Protein AF-A0A7X6SPJ8-F1 (afdb_monomer)

pLDDT: mean 91.47, std 10.97, range [51.84, 98.38]

Radius of gyration: 18.21 Å; Cα contacts (8 Å, |Δi|>4): 67; chains: 1; bounding box: 49×24×47 Å

Foldseek 3Di:
DDPPDDDPVRDDDDDDDAQVVLVVVCVVPVVCPPHWDFDADPPPRFTQGTDVVVVVVVQDHRDD

Mean predicted aligned error: 6.11 Å

Sequence (64 aa):
MQKEGLNDKDIIALVDCNNFYVSCERVFNPSLEGKPVAVLSNNDGCIVSRSNELKALKIPMGAP

Structure (mmCIF, N/CA/C/O backbone):
data_AF-A0A7X6SPJ8-F1
#
_entry.id   AF-A0A7X6SPJ8-F1
#
loop_
_atom_site.group_PDB
_atom_site.id
_atom_site.type_symbol
_atom_site.label_atom_id
_atom_site.label_alt_id
_atom_site.label_comp_id
_atom_site.label_asym_id
_atom_site.label_entity_id
_atom_site.label_seq_id
_atom_site.pdbx_PDB_ins_code
_atom_site.Cartn_x
_atom_site.Cartn_y
_atom_site.Cartn_z
_atom_site.occupancy
_atom_site.B_iso_or_equiv
_atom_site.auth_seq_id
_atom_site.auth_comp_id
_atom_site.auth_asym_id
_atom_site.auth_atom_id
_atom_site.pdbx_PDB_model_num
ATOM 1 N N . MET A 1 1 ? -33.816 -9.563 33.837 1.00 51.84 1 MET A N 1
ATOM 2 C CA . MET A 1 1 ? -32.744 -9.940 32.894 1.00 51.84 1 MET A CA 1
ATOM 3 C C . MET A 1 1 ? -32.153 -8.647 32.355 1.00 51.84 1 MET A C 1
ATOM 5 O O . MET A 1 1 ? -32.812 -7.991 31.558 1.00 51.84 1 MET A O 1
ATOM 9 N N . GLN A 1 2 ? -31.017 -8.197 32.891 1.00 56.22 2 GLN A N 1
ATOM 10 C CA . GLN A 1 2 ? -30.316 -7.027 32.351 1.00 56.22 2 GLN A CA 1
ATOM 11 C C . GLN A 1 2 ? -29.692 -7.443 31.015 1.00 56.22 2 GLN A C 1
ATOM 13 O O . GLN A 1 2 ? -29.075 -8.502 30.936 1.00 56.22 2 GLN A O 1
ATOM 18 N N . LYS A 1 3 ? -29.935 -6.673 29.950 1.00 61.56 3 LYS A N 1
ATOM 19 C CA . LYS A 1 3 ? -29.265 -6.882 28.665 1.00 61.56 3 LYS A CA 1
ATOM 20 C C . LYS A 1 3 ? -27.820 -6.424 28.838 1.00 61.56 3 LYS A C 1
ATOM 22 O O . LYS A 1 3 ? -27.583 -5.226 28.937 1.00 61.56 3 LYS A O 1
ATOM 27 N N . GLU A 1 4 ? -26.891 -7.368 28.918 1.00 67.56 4 GLU A N 1
ATOM 28 C CA . GLU A 1 4 ? -25.462 -7.071 28.843 1.00 67.56 4 GLU A CA 1
ATOM 29 C C . GLU A 1 4 ? -25.138 -6.603 27.420 1.00 67.56 4 GLU A C 1
ATOM 31 O O . GLU A 1 4 ? -25.161 -7.381 26.469 1.00 67.56 4 GLU A O 1
ATOM 36 N N . GLY A 1 5 ? -24.915 -5.303 27.261 1.00 70.44 5 GLY A N 1
ATOM 37 C CA . GLY A 1 5 ? -24.502 -4.674 26.013 1.00 70.44 5 GLY A 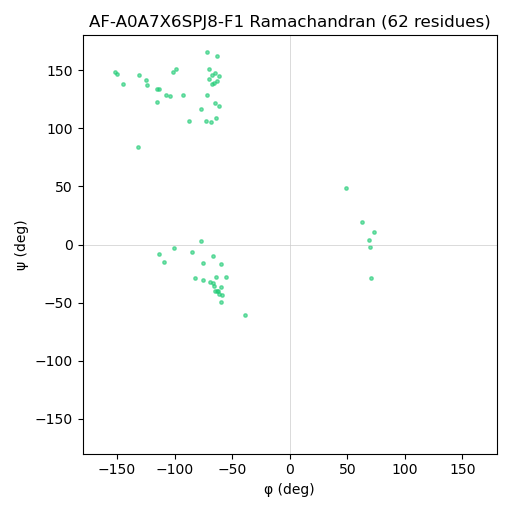CA 1
ATOM 38 C C . GLY A 1 5 ? -23.692 -3.420 26.323 1.00 70.44 5 GLY A C 1
ATOM 39 O O . GLY A 1 5 ? -23.910 -2.783 27.353 1.00 70.44 5 GLY A O 1
ATOM 40 N N . LEU A 1 6 ? -22.732 -3.097 25.457 1.00 76.69 6 LEU A N 1
ATOM 41 C CA . LEU A 1 6 ? -21.953 -1.858 25.542 1.00 76.69 6 LEU A CA 1
ATOM 42 C C . LEU A 1 6 ? -22.891 -0.652 25.365 1.00 76.69 6 LEU A C 1
ATOM 44 O O . LEU A 1 6 ? -23.803 -0.712 24.539 1.00 76.69 6 LEU A O 1
ATOM 48 N N . ASN A 1 7 ? -22.686 0.433 26.121 1.00 83.44 7 ASN A N 1
ATOM 49 C CA . ASN A 1 7 ? -23.444 1.667 25.897 1.00 83.44 7 ASN A CA 1
ATOM 50 C C . ASN A 1 7 ? -23.011 2.313 24.578 1.00 83.44 7 ASN A C 1
ATOM 52 O O . ASN A 1 7 ?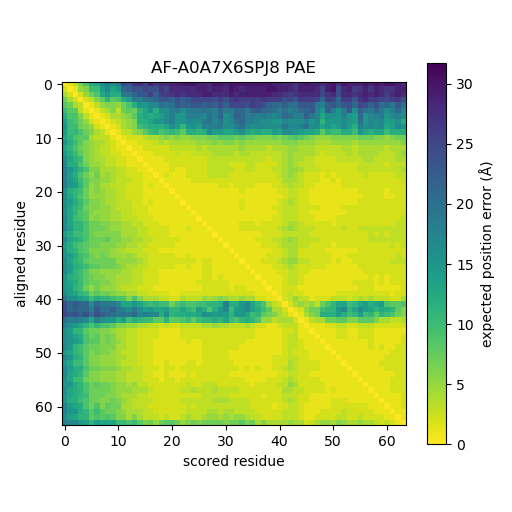 -21.839 2.258 24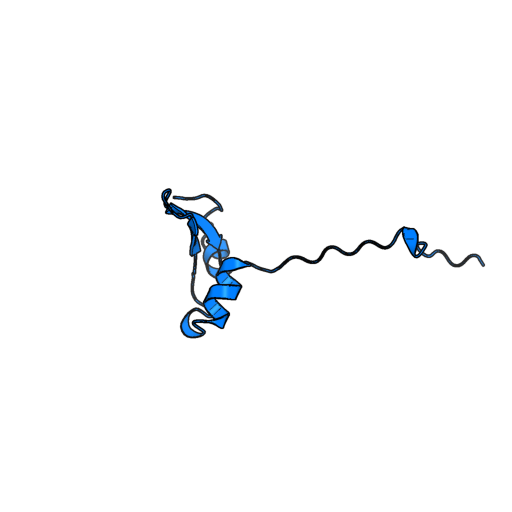.221 1.00 83.44 7 ASN A O 1
ATOM 56 N N . ASP A 1 8 ? -23.914 3.043 23.919 1.00 77.75 8 ASP A N 1
ATOM 57 C CA . ASP A 1 8 ? -23.623 3.752 22.660 1.00 77.75 8 ASP A CA 1
ATOM 58 C C . ASP A 1 8 ? -22.422 4.712 22.754 1.00 77.75 8 ASP A C 1
ATOM 60 O O . ASP A 1 8 ? -21.733 4.952 21.767 1.00 77.75 8 ASP A O 1
ATOM 64 N N . LYS A 1 9 ? -22.142 5.246 23.951 1.00 80.12 9 LYS A N 1
ATOM 65 C CA . LYS A 1 9 ? -20.985 6.121 24.215 1.00 80.12 9 LYS A CA 1
ATOM 66 C C . LYS A 1 9 ? -19.647 5.377 24.295 1.00 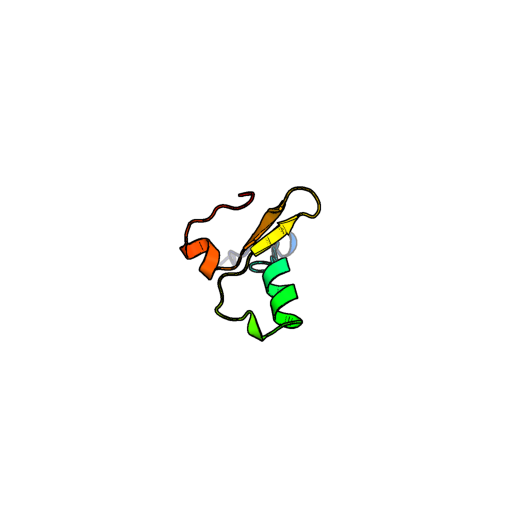80.12 9 LYS A C 1
ATOM 68 O O . LYS A 1 9 ? -18.607 6.021 24.202 1.00 80.12 9 LYS A O 1
ATOM 73 N N . ASP A 1 10 ? -19.684 4.057 24.451 1.00 86.94 10 ASP A N 1
ATOM 74 C CA . ASP A 1 10 ? -18.515 3.182 24.580 1.00 86.94 10 ASP A CA 1
ATOM 75 C C 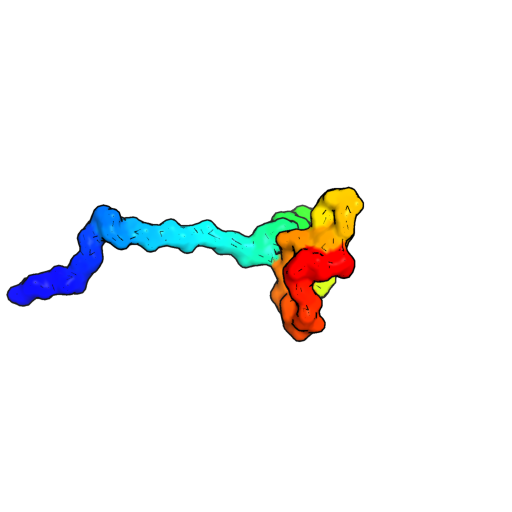. ASP A 1 10 ? -18.183 2.469 23.253 1.00 86.94 10 ASP A C 1
ATOM 77 O O . ASP A 1 10 ? -17.196 1.737 23.164 1.00 86.94 10 ASP A O 1
ATOM 81 N N . ILE A 1 11 ? -18.992 2.671 22.202 1.00 90.81 11 ILE A N 1
ATOM 82 C CA . ILE A 1 11 ? -18.774 2.067 20.884 1.00 90.81 11 ILE A CA 1
ATOM 83 C C . ILE A 1 11 ? -17.847 2.966 20.062 1.00 90.81 11 ILE A C 1
ATOM 85 O O . ILE A 1 11 ? -18.246 4.008 19.546 1.00 90.81 11 ILE A O 1
ATOM 89 N N . ILE A 1 12 ? -16.602 2.523 19.900 1.00 90.94 12 ILE A N 1
ATOM 90 C CA . ILE A 1 12 ? -15.607 3.152 19.028 1.00 90.94 12 ILE A CA 1
ATOM 91 C C . ILE A 1 12 ? -15.287 2.188 17.885 1.00 90.94 12 ILE A C 1
ATOM 93 O O . ILE A 1 12 ? -15.041 1.005 18.114 1.00 90.94 12 ILE A O 1
ATOM 97 N N . ALA A 1 13 ? -15.253 2.702 16.654 1.00 92.81 13 ALA A N 1
ATOM 98 C CA . ALA A 1 13 ? -14.778 1.970 15.485 1.00 92.81 13 ALA A CA 1
ATOM 99 C C . ALA A 1 13 ? -13.510 2.631 14.933 1.00 92.81 13 ALA A C 1
ATOM 101 O O . ALA A 1 13 ? -13.460 3.849 14.764 1.00 92.81 13 ALA A O 1
ATOM 102 N N . LEU A 1 14 ? -12.497 1.818 14.630 1.00 95.06 14 LEU A N 1
ATOM 103 C CA . LEU A 1 14 ? -11.301 2.237 13.905 1.00 95.06 14 LEU A CA 1
ATOM 104 C C . LEU A 1 14 ? -11.402 1.732 12.467 1.00 95.06 14 LEU A C 1
ATOM 106 O O . LEU A 1 14 ? -11.613 0.541 12.243 1.00 95.06 14 LEU A O 1
ATOM 110 N N . VAL A 1 15 ? -11.222 2.632 11.505 1.00 96.44 15 VAL A N 1
ATOM 111 C CA . VAL A 1 15 ? -11.187 2.298 10.079 1.00 96.44 15 VAL A CA 1
ATOM 112 C C . VAL A 1 15 ? -9.790 2.597 9.556 1.00 96.44 15 VAL A C 1
ATOM 114 O O . VAL A 1 15 ? -9.321 3.727 9.666 1.00 96.44 15 VAL A O 1
ATOM 117 N N . ASP A 1 16 ? -9.143 1.583 8.989 1.00 96.94 16 ASP A N 1
ATOM 118 C CA . ASP A 1 16 ? -7.805 1.672 8.406 1.00 96.94 16 ASP A CA 1
ATOM 119 C C . ASP A 1 16 ? -7.792 1.048 7.005 1.00 96.94 16 ASP A C 1
ATOM 121 O O . ASP A 1 16 ? -8.518 0.090 6.723 1.00 96.94 16 ASP A O 1
ATOM 125 N N . CYS A 1 17 ? -6.984 1.612 6.108 1.00 96.44 17 CYS A N 1
ATOM 126 C CA . CYS A 1 17 ? -6.888 1.142 4.732 1.00 96.44 17 CYS A CA 1
ATOM 127 C C . CYS A 1 17 ? -5.763 0.120 4.571 1.00 96.44 17 CYS A C 1
ATOM 129 O O . CYS A 1 17 ? -4.592 0.402 4.827 1.00 96.44 17 CYS A O 1
ATOM 131 N N . ASN A 1 18 ? -6.088 -1.031 3.984 1.00 96.38 18 ASN A N 1
ATOM 132 C CA . ASN A 1 18 ? -5.085 -2.030 3.632 1.00 96.38 18 ASN A CA 1
ATOM 133 C C . ASN A 1 18 ? -4.079 -1.464 2.620 1.00 96.38 18 ASN A C 1
ATOM 135 O O . ASN A 1 18 ? -4.454 -1.112 1.503 1.00 96.38 18 ASN A O 1
ATOM 139 N N . ASN A 1 19 ? -2.796 -1.426 2.994 1.00 97.06 19 ASN A N 1
ATOM 140 C CA . ASN A 1 19 ? -1.687 -1.006 2.128 1.00 97.06 19 ASN A CA 1
ATOM 141 C C . ASN A 1 19 ? -1.967 0.334 1.417 1.00 97.06 19 ASN A C 1
ATOM 143 O O . ASN A 1 19 ? -1.821 0.417 0.202 1.00 97.06 19 ASN A O 1
ATOM 147 N N . PHE A 1 20 ? -2.405 1.356 2.165 1.00 97.44 20 PHE A N 1
ATOM 148 C CA . PHE A 1 20 ? -3.046 2.569 1.632 1.00 97.44 20 PHE A CA 1
ATOM 149 C C . PHE A 1 20 ? -2.452 3.110 0.320 1.00 97.44 20 PHE A C 1
ATOM 151 O O . PHE A 1 20 ? -3.148 3.112 -0.692 1.00 97.44 20 PHE A O 1
ATOM 158 N N . TYR A 1 21 ? -1.168 3.488 0.286 1.00 97.19 21 TYR A N 1
ATOM 159 C CA . TYR A 1 21 ? -0.579 4.041 -0.941 1.00 97.19 21 TYR A CA 1
ATOM 160 C C . TYR A 1 21 ? -0.493 3.033 -2.092 1.00 97.19 21 TYR A C 1
ATOM 162 O O . TYR A 1 21 ? -0.745 3.409 -3.228 1.00 97.19 21 TYR A O 1
ATOM 170 N N . VAL A 1 22 ? -0.226 1.750 -1.828 1.00 98.19 22 VAL A N 1
ATOM 171 C CA . VAL A 1 22 ? -0.276 0.714 -2.879 1.00 98.19 22 VAL A CA 1
ATOM 172 C C . VAL A 1 22 ? -1.689 0.579 -3.452 1.00 98.19 22 VAL A C 1
ATOM 174 O O . VAL A 1 22 ? -1.847 0.420 -4.660 1.00 98.19 22 VAL A O 1
ATOM 177 N N . SER A 1 23 ? -2.713 0.656 -2.601 1.00 97.94 23 SER A N 1
ATOM 178 C CA . SER A 1 23 ? -4.113 0.607 -3.028 1.00 97.94 23 SER A CA 1
ATOM 179 C C . SER A 1 23 ? -4.479 1.819 -3.887 1.00 97.94 23 SER A C 1
ATOM 181 O O . SER A 1 23 ? -5.121 1.651 -4.919 1.00 97.94 23 SER A O 1
ATOM 183 N N . CYS A 1 24 ? -4.001 3.018 -3.537 1.00 97.62 24 CYS A N 1
ATOM 184 C CA . CYS A 1 24 ? -4.150 4.205 -4.381 1.00 97.62 24 CYS A CA 1
ATOM 185 C C . CYS A 1 24 ? -3.497 4.003 -5.758 1.00 97.62 24 CYS A C 1
ATOM 187 O O . CYS A 1 24 ? -4.152 4.212 -6.775 1.00 97.62 24 CYS A O 1
ATOM 189 N N . GLU A 1 25 ? -2.248 3.530 -5.808 1.00 98.00 25 GLU A N 1
ATOM 190 C CA . GLU A 1 25 ? -1.550 3.275 -7.078 1.00 98.00 25 GLU A CA 1
ATOM 191 C C . GLU A 1 25 ? -2.280 2.247 -7.953 1.00 98.00 25 GLU A C 1
ATOM 193 O O . GLU A 1 25 ? -2.342 2.405 -9.169 1.00 98.00 25 GLU A O 1
ATOM 198 N N . ARG A 1 26 ? -2.891 1.215 -7.360 1.00 98.06 26 ARG A N 1
ATOM 199 C CA . ARG A 1 26 ? -3.679 0.208 -8.092 1.00 98.06 26 ARG A CA 1
ATOM 200 C C . ARG A 1 26 ? -4.986 0.757 -8.661 1.00 98.06 26 ARG A C 1
ATOM 202 O O . ARG A 1 26 ? -5.388 0.332 -9.741 1.00 98.06 26 ARG A O 1
ATOM 209 N N . VAL A 1 27 ? -5.613 1.729 -7.993 1.00 97.88 27 VAL A N 1
ATOM 210 C CA . VAL A 1 27 ? -6.786 2.432 -8.543 1.00 97.88 27 VAL A CA 1
ATOM 211 C C . VAL A 1 27 ? -6.416 3.167 -9.836 1.00 97.88 27 VAL A C 1
ATOM 213 O O . VAL A 1 27 ? -7.162 3.092 -10.810 1.00 97.88 27 VAL A O 1
ATOM 216 N N . PHE A 1 28 ? -5.261 3.840 -9.874 1.00 97.56 28 PHE A N 1
ATOM 217 C CA . PHE A 1 28 ? -4.807 4.578 -11.062 1.00 97.56 28 PHE A CA 1
ATOM 218 C C . PHE A 1 28 ? -4.117 3.695 -12.109 1.00 97.56 28 PHE A C 1
ATOM 220 O O . PHE A 1 28 ? -4.180 3.986 -13.303 1.00 97.56 28 PHE A O 1
ATOM 227 N N . ASN A 1 29 ? -3.481 2.605 -11.683 1.00 98.19 29 ASN A N 1
ATOM 228 C CA . ASN A 1 29 ? -2.821 1.635 -12.543 1.00 98.19 29 ASN A CA 1
ATOM 229 C C . ASN A 1 29 ? -3.224 0.196 -12.161 1.00 98.19 29 ASN A C 1
ATOM 231 O O . ASN A 1 29 ? -2.468 -0.505 -11.477 1.00 98.19 29 ASN A O 1
ATOM 235 N N . PRO A 1 30 ? -4.370 -0.298 -12.671 1.00 97.81 30 PRO A N 1
ATOM 236 C CA . PRO A 1 30 ? -4.866 -1.644 -12.371 1.00 97.81 30 PRO A CA 1
ATOM 237 C C . PRO A 1 30 ? -3.913 -2.777 -12.770 1.00 97.81 30 PRO A C 1
ATOM 239 O O . PRO A 1 30 ? -4.033 -3.896 -12.279 1.00 97.81 30 PRO A O 1
ATOM 242 N N . SER A 1 31 ? -2.920 -2.511 -13.630 1.00 98.38 31 SER A N 1
ATOM 243 C CA . SER A 1 31 ? -1.906 -3.509 -13.989 1.00 98.38 31 SER A CA 1
ATOM 244 C C . SER A 1 31 ? -0.980 -3.889 -12.824 1.00 98.38 31 SER A C 1
ATOM 246 O O . SER A 1 31 ? -0.202 -4.835 -12.959 1.00 98.38 31 SER A O 1
ATOM 248 N N . LEU A 1 32 ? -1.034 -3.160 -11.704 1.00 98.31 32 LEU A N 1
ATOM 249 C CA . LEU A 1 32 ? -0.290 -3.427 -10.471 1.00 98.31 32 LEU A CA 1
ATOM 250 C C . LEU A 1 32 ? -0.981 -4.441 -9.541 1.00 98.31 32 LEU A C 1
ATOM 252 O O . LEU A 1 32 ? -0.400 -4.834 -8.524 1.00 98.31 32 LEU A O 1
ATOM 256 N N . GLU A 1 33 ? -2.202 -4.872 -9.863 1.00 97.75 33 GLU A N 1
ATOM 257 C CA . GLU A 1 33 ? -2.906 -5.895 -9.090 1.00 97.75 33 GLU A CA 1
ATOM 258 C C . GLU A 1 33 ? -2.213 -7.260 -9.173 1.00 97.75 33 GLU A C 1
ATOM 260 O O . GLU A 1 33 ? -1.707 -7.665 -10.221 1.00 97.75 33 GLU A O 1
ATOM 265 N N . GLY A 1 34 ? -2.154 -7.964 -8.040 1.00 97.06 34 GLY A N 1
ATOM 266 C CA . GLY A 1 34 ? -1.476 -9.260 -7.919 1.00 97.06 34 GLY A CA 1
ATOM 267 C C . GLY A 1 34 ? 0.054 -9.210 -8.031 1.00 97.06 34 GLY A C 1
ATOM 268 O O . GLY A 1 34 ? 0.699 -10.259 -8.037 1.00 97.06 34 GLY A O 1
ATOM 269 N N . LYS A 1 35 ? 0.657 -8.017 -8.145 1.00 98.19 35 LYS A N 1
ATOM 270 C CA . LYS A 1 35 ? 2.111 -7.839 -8.261 1.00 98.19 35 LYS A CA 1
ATOM 271 C C . LYS A 1 35 ? 2.742 -7.405 -6.933 1.00 98.19 35 LYS A C 1
ATOM 273 O O . LYS A 1 35 ? 2.117 -6.647 -6.183 1.00 98.19 35 LYS A O 1
ATOM 278 N N . PRO A 1 36 ? 4.004 -7.798 -6.662 1.00 97.94 36 PRO A N 1
ATOM 279 C CA . PRO A 1 36 ? 4.797 -7.214 -5.586 1.00 97.94 36 PRO A CA 1
ATOM 280 C C . PRO A 1 36 ? 5.058 -5.730 -5.863 1.00 97.94 36 PRO A C 1
ATOM 282 O O . PRO A 1 36 ? 5.821 -5.379 -6.758 1.00 97.94 36 PRO A O 1
ATOM 285 N N . VAL A 1 37 ? 4.410 -4.860 -5.089 1.00 97.94 37 VAL A N 1
ATOM 286 C CA . VAL A 1 37 ? 4.529 -3.397 -5.186 1.00 97.94 37 VAL A CA 1
ATOM 287 C C . VAL A 1 37 ? 4.955 -2.799 -3.849 1.00 97.94 37 VAL A C 1
ATOM 289 O O . VAL A 1 37 ? 4.448 -3.196 -2.792 1.00 97.94 37 VAL A O 1
ATOM 292 N N . ALA A 1 38 ? 5.876 -1.840 -3.922 1.00 96.94 38 ALA A N 1
ATOM 293 C CA . ALA A 1 38 ? 6.319 -0.973 -2.841 1.00 96.94 38 ALA A CA 1
ATOM 294 C C . ALA A 1 38 ? 6.151 0.488 -3.281 1.00 96.94 38 ALA A C 1
ATOM 296 O O . ALA A 1 38 ? 6.406 0.817 -4.436 1.00 96.94 38 ALA A O 1
ATOM 297 N N . VAL A 1 39 ? 5.737 1.349 -2.355 1.00 96.62 39 VAL A N 1
ATOM 298 C CA . VAL A 1 39 ? 5.759 2.807 -2.513 1.00 96.62 39 VAL A CA 1
ATOM 299 C C . VAL A 1 39 ? 6.873 3.334 -1.623 1.00 96.62 39 VAL A C 1
ATOM 301 O O . VAL A 1 39 ? 6.931 2.971 -0.444 1.00 96.62 39 VAL A O 1
ATOM 304 N N . LEU A 1 40 ? 7.755 4.153 -2.190 1.00 96.31 40 LEU A N 1
ATOM 305 C CA . LEU A 1 40 ? 8.928 4.698 -1.508 1.00 96.31 40 LEU A CA 1
ATOM 306 C C . LEU A 1 40 ? 8.652 6.121 -1.009 1.00 96.31 40 LEU A C 1
ATOM 308 O O . LEU A 1 40 ? 7.851 6.846 -1.602 1.00 96.31 40 LEU A O 1
ATOM 312 N N . SER A 1 41 ? 9.313 6.528 0.076 1.00 92.81 41 SER A N 1
ATOM 313 C CA . SER A 1 41 ? 9.377 7.932 0.462 1.00 92.81 41 SER A CA 1
ATOM 314 C C . SER A 1 41 ? 10.145 8.714 -0.596 1.00 92.81 41 SER A C 1
ATOM 316 O O . SER A 1 41 ? 11.089 8.222 -1.219 1.00 92.81 41 SER A O 1
ATOM 318 N N . ASN A 1 42 ? 9.751 9.968 -0.787 1.00 80.75 42 ASN A N 1
ATOM 319 C CA . ASN A 1 42 ? 10.553 10.880 -1.582 1.00 80.75 42 ASN A CA 1
ATOM 320 C C . ASN A 1 42 ? 11.876 11.170 -0.838 1.00 80.75 42 ASN A C 1
ATOM 322 O O . ASN A 1 42 ? 11.891 11.224 0.391 1.00 80.75 42 ASN A O 1
ATOM 326 N N . ASN A 1 43 ? 12.963 11.364 -1.584 1.00 70.81 4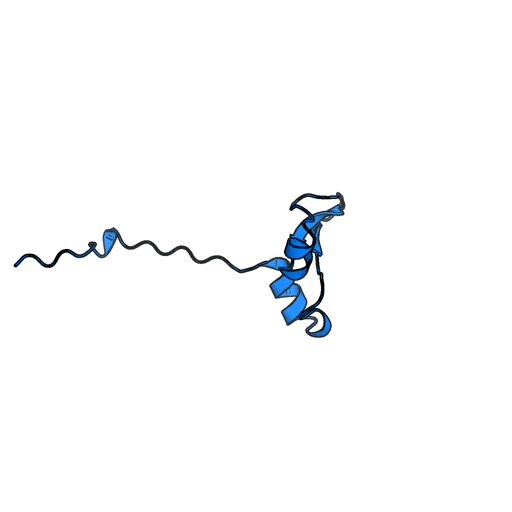3 ASN A N 1
ATOM 327 C CA . ASN A 1 43 ? 14.318 11.712 -1.124 1.00 70.81 43 ASN A CA 1
ATOM 328 C C . ASN A 1 43 ? 15.156 10.647 -0.370 1.00 70.81 43 ASN A C 1
ATOM 330 O O . ASN A 1 43 ? 16.371 10.675 -0.528 1.00 70.81 43 ASN A O 1
ATOM 334 N N . ASP A 1 44 ? 14.566 9.689 0.358 1.00 74.75 44 ASP A N 1
ATOM 335 C CA . ASP A 1 44 ? 15.340 8.668 1.112 1.00 74.75 44 ASP A CA 1
ATOM 336 C C . ASP A 1 44 ? 15.182 7.231 0.582 1.00 74.75 44 ASP A C 1
ATOM 338 O O . ASP A 1 44 ? 15.873 6.322 1.036 1.00 74.75 44 ASP A O 1
ATOM 342 N N . GLY A 1 45 ? 14.264 6.997 -0.364 1.00 87.62 45 GLY A N 1
ATOM 343 C CA . GLY A 1 45 ? 14.064 5.684 -0.993 1.00 87.62 45 GLY A CA 1
ATOM 344 C C . GLY A 1 45 ? 13.456 4.611 -0.083 1.00 87.62 45 GLY A C 1
ATOM 345 O O . GLY A 1 45 ? 13.166 3.518 -0.552 1.00 87.62 45 GLY A O 1
ATOM 346 N N . CYS A 1 46 ? 13.189 4.914 1.188 1.00 94.62 46 CYS A N 1
ATOM 347 C CA . CYS A 1 46 ? 12.641 3.953 2.136 1.00 94.62 46 CYS A CA 1
ATOM 348 C C . CYS A 1 46 ? 11.203 3.555 1.787 1.00 94.62 46 CYS A C 1
ATOM 350 O O . CYS A 1 46 ? 10.353 4.397 1.503 1.00 94.62 46 CYS A O 1
ATOM 352 N N . ILE A 1 47 ? 10.878 2.269 1.901 1.00 96.62 47 ILE A N 1
ATOM 353 C CA . ILE A 1 47 ? 9.516 1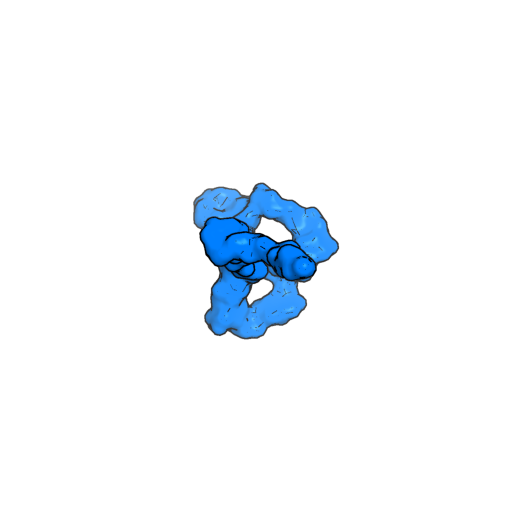.777 1.680 1.00 96.62 47 ILE A CA 1
ATOM 354 C C . ILE A 1 47 ? 8.568 2.356 2.748 1.00 96.62 47 ILE A C 1
ATOM 356 O O . ILE A 1 47 ? 8.729 2.087 3.941 1.00 96.62 47 ILE A O 1
ATOM 360 N N . VAL A 1 48 ? 7.524 3.072 2.312 1.00 96.25 48 VAL A N 1
ATOM 361 C CA . VAL A 1 48 ? 6.454 3.647 3.160 1.00 96.25 48 VAL A CA 1
ATOM 362 C C . VAL A 1 48 ? 5.103 2.949 2.998 1.00 96.25 48 VAL A C 1
ATOM 364 O O . VAL A 1 48 ? 4.213 3.102 3.829 1.00 96.25 48 VAL A O 1
ATOM 367 N N . SER A 1 49 ? 4.930 2.148 1.946 1.00 97.44 49 SER A N 1
ATOM 368 C CA . SER A 1 49 ? 3.800 1.226 1.808 1.00 97.44 49 SER A CA 1
ATOM 369 C C . SER A 1 49 ? 4.212 0.003 0.998 1.00 97.44 49 SER A C 1
ATOM 371 O O . SER A 1 49 ? 5.046 0.105 0.102 1.00 97.44 49 SER A O 1
ATOM 373 N N . ARG A 1 50 ? 3.654 -1.169 1.310 1.00 97.94 50 ARG A N 1
ATOM 374 C CA . ARG A 1 50 ? 3.984 -2.425 0.623 1.00 97.94 50 ARG A CA 1
ATOM 375 C C . ARG A 1 50 ? 2.772 -3.332 0.487 1.00 97.94 50 ARG A C 1
ATOM 377 O O . ARG A 1 50 ? 1.998 -3.491 1.428 1.00 97.94 50 ARG A O 1
ATOM 384 N N . SER A 1 51 ? 2.647 -3.937 -0.687 1.00 98.25 51 SER A N 1
ATOM 385 C CA . SER A 1 51 ? 1.624 -4.925 -1.035 1.00 98.25 51 SER A CA 1
ATOM 386 C C . SER A 1 51 ? 1.731 -6.195 -0.178 1.00 98.25 51 SER A C 1
ATOM 388 O O . SER A 1 51 ? 2.768 -6.461 0.437 1.00 98.25 51 SER A O 1
ATOM 390 N N . ASN A 1 52 ? 0.673 -7.007 -0.138 1.00 98.25 52 ASN A N 1
ATOM 391 C CA . ASN A 1 52 ? 0.686 -8.268 0.614 1.00 98.25 52 ASN A CA 1
ATOM 392 C C . ASN A 1 52 ? 1.670 -9.279 0.006 1.00 98.25 52 ASN A C 1
ATOM 394 O O . ASN A 1 52 ? 2.331 -10.022 0.725 1.00 98.25 52 ASN A O 1
ATOM 398 N N . GLU A 1 53 ? 1.825 -9.239 -1.310 1.00 98.19 53 GLU A N 1
ATOM 399 C CA . GLU A 1 53 ? 2.783 -9.988 -2.108 1.00 98.19 53 GLU A CA 1
ATOM 400 C C . GLU A 1 53 ? 4.216 -9.661 -1.662 1.00 98.19 53 GLU A C 1
ATOM 402 O O . GLU A 1 53 ? 5.028 -10.553 -1.432 1.00 98.19 53 GLU A O 1
ATOM 407 N N . LEU A 1 54 ? 4.510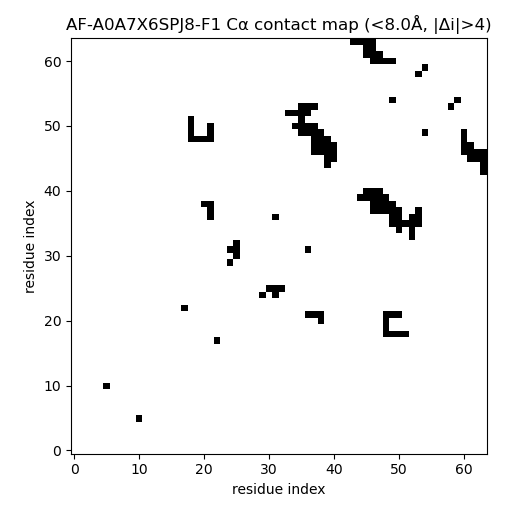 -8.379 -1.429 1.00 97.44 54 LEU A N 1
ATOM 408 C CA . LEU A 1 54 ? 5.821 -7.925 -0.963 1.00 97.44 54 LEU A CA 1
ATOM 409 C C . LEU A 1 54 ? 6.041 -8.220 0.536 1.00 97.44 54 LEU A C 1
ATOM 411 O O . LEU A 1 54 ? 7.157 -8.534 0.952 1.00 97.44 54 LEU A O 1
ATOM 415 N N . LYS A 1 55 ? 4.971 -8.226 1.348 1.00 97.31 55 LYS A N 1
ATOM 416 C CA . LYS A 1 55 ? 5.011 -8.743 2.731 1.00 97.31 55 LYS A CA 1
ATOM 417 C C . LYS A 1 55 ? 5.346 -10.236 2.775 1.00 97.31 55 LYS A C 1
ATOM 419 O O . LYS A 1 55 ? 6.123 -10.641 3.638 1.00 97.31 55 LYS A O 1
ATOM 424 N N . ALA A 1 56 ? 4.810 -11.039 1.853 1.00 98.12 56 ALA A N 1
ATOM 425 C CA . ALA A 1 56 ? 5.083 -12.476 1.770 1.00 98.12 56 ALA A CA 1
ATOM 426 C C . ALA A 1 56 ? 6.559 -12.778 1.452 1.00 98.12 56 ALA A C 1
ATOM 428 O O . ALA A 1 56 ? 7.100 -13.778 1.923 1.00 98.12 56 ALA A O 1
ATOM 429 N N . LEU A 1 57 ? 7.239 -11.865 0.749 1.00 97.69 57 LEU A N 1
ATOM 430 C CA . LEU A 1 57 ? 8.688 -11.902 0.516 1.00 97.69 57 LEU A CA 1
ATOM 431 C C . LEU A 1 57 ? 9.526 -11.464 1.730 1.00 97.69 57 LEU A C 1
ATOM 433 O O . LEU A 1 57 ? 10.749 -11.419 1.645 1.00 97.69 57 LEU A O 1
ATOM 437 N N . LYS A 1 58 ? 8.893 -11.159 2.871 1.00 97.25 58 LYS A N 1
ATOM 438 C CA . LYS A 1 58 ? 9.537 -10.763 4.137 1.00 97.25 58 LYS A CA 1
ATOM 439 C C . LYS A 1 58 ? 10.351 -9.459 4.073 1.00 97.25 58 LYS A C 1
ATOM 441 O O . LYS A 1 58 ? 11.150 -9.206 4.969 1.00 97.25 58 LYS A O 1
ATOM 446 N N . ILE A 1 59 ? 10.116 -8.599 3.081 1.00 96.69 59 ILE A N 1
ATOM 447 C CA . ILE A 1 59 ? 10.770 -7.283 2.981 1.00 96.69 59 ILE A CA 1
ATOM 448 C C . ILE A 1 59 ? 10.108 -6.322 3.974 1.00 96.69 59 ILE A C 1
ATOM 450 O O . ILE A 1 59 ? 8.912 -6.072 3.813 1.00 96.69 59 ILE A O 1
ATOM 454 N N . PRO A 1 60 ? 10.804 -5.795 4.996 1.00 96.19 60 PRO A N 1
ATOM 455 C CA . PRO A 1 60 ? 10.179 -5.025 6.069 1.00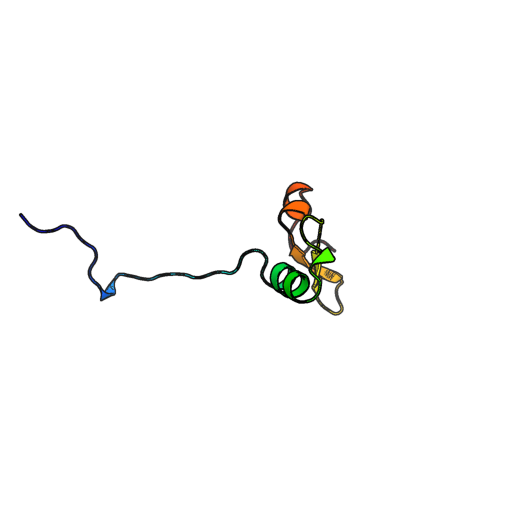 96.19 60 PRO A CA 1
ATOM 456 C C . PRO A 1 60 ? 9.707 -3.636 5.618 1.00 96.19 60 PRO A C 1
ATOM 458 O O . PRO A 1 60 ? 10.057 -3.141 4.550 1.00 96.19 60 PRO A O 1
ATOM 461 N N . MET A 1 61 ? 8.879 -3.001 6.451 1.00 95.88 61 MET A N 1
ATOM 462 C CA . MET A 1 61 ? 8.574 -1.579 6.283 1.00 95.88 61 MET A CA 1
ATOM 463 C C . MET A 1 61 ? 9.808 -0.746 6.638 1.00 95.88 61 MET A C 1
ATOM 465 O O . MET A 1 61 ? 10.519 -1.112 7.570 1.00 95.88 61 MET A O 1
ATOM 469 N N . GLY A 1 62 ? 10.060 0.341 5.906 1.00 94.69 62 GLY A N 1
ATOM 470 C CA . GLY A 1 62 ? 11.247 1.174 6.101 1.00 94.69 62 GLY A CA 1
ATOM 471 C C . GLY A 1 62 ? 12.556 0.547 5.614 1.00 94.69 62 GLY A C 1
ATOM 472 O O . GLY A 1 62 ? 13.615 1.081 5.922 1.00 94.69 62 GLY A O 1
ATOM 473 N N . ALA A 1 63 ? 12.505 -0.572 4.878 1.00 93.81 63 ALA A N 1
ATOM 474 C CA . ALA A 1 63 ? 13.673 -1.043 4.135 1.00 93.81 63 ALA A CA 1
ATOM 475 C C . ALA A 1 63 ? 14.089 0.011 3.086 1.00 93.81 63 ALA A C 1
ATOM 477 O O . ALA A 1 63 ? 13.188 0.666 2.548 1.00 93.81 63 ALA A O 1
ATOM 478 N N . PRO A 1 64 ? 15.397 0.173 2.811 1.00 88.19 64 PRO A N 1
ATOM 479 C CA . PRO A 1 64 ? 15.879 0.990 1.700 1.00 88.19 64 PRO A CA 1
ATOM 480 C C . PRO A 1 64 ? 15.575 0.351 0.338 1.00 88.19 64 PRO A C 1
ATOM 482 O O . PRO A 1 64 ? 15.344 -0.884 0.290 1.00 88.19 64 PRO A O 1
#

Secondary structure (DSSP, 8-state):
-------GGG-------TTHHHHHHHHH-GGGTTS--EEEPTTT--EEEE-HHHHHTTPPTT--

Solvent-accessible surface area (backbone atoms only — not comparable to full-atom values): 4134 Å² total; per-residue (Å²): 135,84,81,90,69,84,54,82,90,73,68,80,85,88,87,82,69,79,39,50,63,42,48,54,49,28,73,81,38,62,87,50,61,98,44,72,42,72,38,58,41,83,98,70,52,25,30,74,26,51,26,71,59,30,48,73,69,68,57,61,84,61,39,110